Protein AF-A0A9X0BI18-F1 (afdb_monomer_lite)

Secondary structure (DSSP, 8-state):
----PPPP---S-SS-SSPPPPPPHHHHHHHHHHHHHHHHHHHHHHHHHHHHHHHHHHHHHHHHHHHHH--PPPHHHHHHHHHHHHHHHHHHHHHHHHHHHHHHHHHH-

Sequence (109 aa):
MRVRHPQPRLTKQEVFDNPIPVPDNEQFGLLSQLQERRELREHHRRAIIHEASLIICYVHMVIARYYCAHQAPSCYALLNIELRLAFLLYDMLNLSTDEAIDRGLEEEI

Foldseek 3Di:
DDDDDDDPDPDPPDDPPDDDDDDDPVRVVLVVVLVVLVVVLVVVVVVLVVVVVVLVVVVVVQVVCCVPVVDHDDPVVVVVSVVSVVVSVVSVVVSVVVVVVSVVVVVVD

Structure (mmCIF, N/CA/C/O backbone):
data_AF-A0A9X0BI18-F1
#
_entry.id   AF-A0A9X0BI18-F1
#
loop_
_atom_site.group_PDB
_atom_site.id
_atom_site.type_symbol
_atom_site.label_atom_id
_atom_site.label_alt_id
_atom_site.label_comp_id
_atom_site.label_asym_id
_atom_site.label_entity_id
_atom_site.label_seq_id
_atom_site.pdbx_PDB_ins_code
_atom_site.Cartn_x
_atom_site.Cartn_y
_atom_site.Cartn_z
_atom_site.occupancy
_atom_site.B_iso_or_equiv
_atom_site.auth_seq_id
_atom_site.auth_comp_id
_atom_site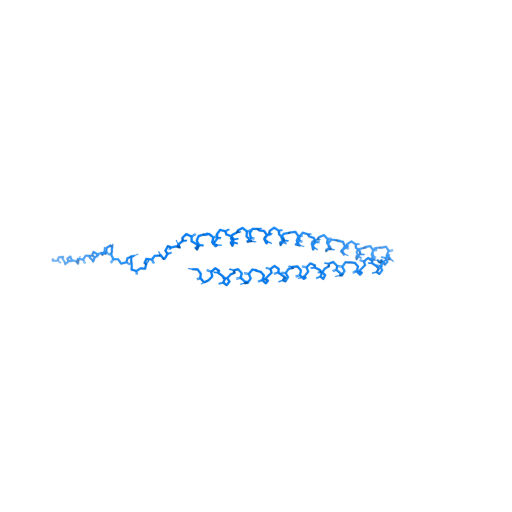.auth_asym_id
_atom_site.auth_atom_id
_atom_site.pdbx_PDB_model_num
ATOM 1 N N . MET A 1 1 ? -77.751 -11.788 -2.482 1.00 41.00 1 MET A N 1
ATOM 2 C CA . MET A 1 1 ? -76.983 -12.118 -1.261 1.00 41.00 1 MET A CA 1
ATOM 3 C C . MET A 1 1 ? -75.505 -11.838 -1.525 1.00 41.00 1 MET A C 1
ATOM 5 O O . MET A 1 1 ? -74.921 -12.518 -2.353 1.00 41.00 1 MET A O 1
ATOM 9 N N . ARG A 1 2 ? -74.925 -10.788 -0.922 1.00 41.00 2 ARG A N 1
ATOM 10 C CA . ARG A 1 2 ? -73.484 -10.465 -1.004 1.00 41.00 2 ARG A CA 1
ATOM 11 C C . ARG A 1 2 ? -72.832 -10.869 0.315 1.00 41.00 2 ARG A C 1
ATOM 13 O O . ARG A 1 2 ? -73.129 -10.264 1.340 1.00 41.00 2 ARG A O 1
ATOM 20 N N . VAL A 1 3 ? -71.962 -11.871 0.276 1.00 45.62 3 VAL A N 1
ATOM 21 C CA . VAL A 1 3 ? -71.128 -12.271 1.413 1.00 45.62 3 VAL A CA 1
ATOM 22 C C . VAL A 1 3 ? -69.981 -11.263 1.514 1.00 45.62 3 VAL A C 1
ATOM 24 O O . VAL A 1 3 ? -69.166 -11.159 0.601 1.00 45.62 3 VAL A O 1
ATOM 27 N N . ARG A 1 4 ? -69.951 -10.455 2.580 1.00 45.84 4 ARG A N 1
ATOM 28 C CA . ARG A 1 4 ? -68.790 -9.615 2.907 1.00 45.84 4 ARG A CA 1
ATOM 29 C C . ARG A 1 4 ? -67.792 -10.483 3.667 1.00 45.84 4 ARG A C 1
ATOM 31 O O . ARG A 1 4 ? -68.075 -10.881 4.792 1.00 45.84 4 ARG A O 1
ATOM 38 N N . HIS A 1 5 ? -66.640 -10.757 3.065 1.00 50.84 5 HIS A N 1
ATOM 39 C CA . HIS A 1 5 ? -65.495 -11.283 3.801 1.00 50.84 5 HIS A CA 1
ATOM 40 C C . HIS A 1 5 ? -64.929 -10.186 4.716 1.00 50.84 5 HIS A C 1
ATOM 42 O O . HIS A 1 5 ? -64.748 -9.055 4.254 1.00 50.84 5 HIS A O 1
ATOM 48 N N . PRO A 1 6 ? -64.651 -10.475 5.997 1.00 51.44 6 PRO A N 1
ATOM 49 C CA . PRO A 1 6 ? -63.914 -9.552 6.841 1.00 51.44 6 PRO A CA 1
ATOM 50 C C . PRO A 1 6 ? -62.442 -9.559 6.408 1.00 51.44 6 PRO A C 1
ATOM 52 O O . PRO A 1 6 ? -61.832 -10.618 6.273 1.00 51.44 6 PRO A O 1
ATOM 55 N N . GLN A 1 7 ? -61.871 -8.376 6.175 1.00 56.09 7 GLN A N 1
ATOM 56 C CA . GLN A 1 7 ? -60.422 -8.230 6.053 1.00 56.09 7 GLN A CA 1
ATOM 57 C C . GLN A 1 7 ? -59.769 -8.569 7.403 1.00 56.09 7 GLN A C 1
ATOM 59 O O . GLN A 1 7 ? -60.259 -8.096 8.436 1.00 56.09 7 GLN A O 1
ATOM 64 N N . PRO A 1 8 ? -58.666 -9.337 7.428 1.00 49.72 8 PRO A N 1
ATOM 65 C CA . PRO A 1 8 ? -57.884 -9.491 8.641 1.00 49.72 8 PRO A CA 1
ATOM 66 C C . PRO A 1 8 ? -57.266 -8.133 8.983 1.00 49.72 8 PRO A C 1
ATOM 68 O O . PRO A 1 8 ? -56.547 -7.530 8.185 1.00 49.72 8 PRO A O 1
ATOM 71 N N . ARG A 1 9 ? -57.585 -7.625 10.176 1.00 51.50 9 ARG A N 1
ATOM 72 C CA . ARG A 1 9 ? -56.863 -6.504 10.774 1.00 51.50 9 ARG A CA 1
ATOM 73 C C . ARG A 1 9 ? -55.430 -6.979 10.983 1.00 51.50 9 ARG A C 1
ATOM 75 O O . ARG A 1 9 ? -55.204 -7.824 11.840 1.00 51.50 9 ARG A O 1
ATOM 82 N N . LEU A 1 10 ? -54.492 -6.454 10.200 1.00 53.97 10 LEU A N 1
ATOM 83 C CA . LEU A 1 10 ? -53.067 -6.560 10.498 1.00 53.97 10 LEU A CA 1
ATOM 84 C C . LEU A 1 10 ? -52.842 -5.890 11.858 1.00 53.97 10 LEU A C 1
ATOM 86 O O . LEU A 1 10 ? -52.846 -4.663 11.980 1.00 53.97 10 LEU A O 1
ATOM 90 N N . THR A 1 11 ? -52.753 -6.713 12.899 1.00 46.16 11 THR A N 1
ATOM 91 C CA . THR A 1 11 ? -52.325 -6.319 14.234 1.00 46.16 11 THR A CA 1
ATOM 92 C C . THR A 1 11 ? -50.924 -5.746 14.117 1.00 46.16 11 THR A C 1
ATOM 94 O O . THR A 1 11 ? -49.999 -6.373 13.614 1.00 46.16 11 THR A O 1
ATOM 97 N N . LYS A 1 12 ? -50.799 -4.495 14.543 1.00 50.97 12 LYS A N 1
ATOM 98 C CA . LYS A 1 12 ? -49.619 -3.635 14.445 1.00 50.97 12 LYS A CA 1
ATOM 99 C C . LYS A 1 12 ? -48.543 -4.028 15.472 1.00 50.97 12 LYS A C 1
ATOM 101 O O . LYS A 1 12 ? -47.987 -3.162 16.139 1.00 50.97 12 LYS A O 1
ATOM 106 N N . GLN A 1 13 ? -48.351 -5.325 15.699 1.00 48.41 13 GLN A N 1
ATOM 107 C CA . GLN A 1 13 ? -47.836 -5.822 16.969 1.00 48.41 13 GLN A CA 1
ATOM 108 C C . GLN A 1 13 ? -47.048 -7.118 16.783 1.00 48.41 13 GLN A C 1
ATOM 110 O O . GLN A 1 13 ? -47.449 -8.157 17.276 1.00 48.41 13 GLN A O 1
ATOM 115 N N . GLU A 1 14 ? -45.958 -7.038 16.020 1.00 49.22 14 GLU A N 1
ATOM 116 C CA . GLU A 1 14 ? -44.962 -8.117 15.891 1.00 49.22 14 GLU A CA 1
ATOM 117 C C . GLU A 1 14 ? -43.619 -7.562 15.356 1.00 49.22 14 GLU A C 1
ATOM 119 O O . GLU A 1 14 ? -42.972 -8.144 14.496 1.00 49.22 14 GLU A O 1
ATOM 124 N N . VAL A 1 15 ? -43.210 -6.362 15.802 1.00 53.47 15 VAL A N 1
ATOM 125 C CA . VAL A 1 15 ? -41.955 -5.711 15.341 1.00 53.47 15 VAL A CA 1
ATOM 126 C C . VAL A 1 15 ? -40.982 -5.404 16.494 1.00 53.47 15 VAL A C 1
ATOM 128 O O . VAL A 1 15 ? -39.923 -4.839 16.264 1.00 53.47 15 VAL A O 1
ATOM 131 N N . PHE A 1 16 ? -41.287 -5.789 17.738 1.00 52.12 16 PHE A N 1
ATOM 132 C CA . PHE A 1 16 ? -40.494 -5.381 18.912 1.00 52.12 16 PHE A CA 1
ATOM 133 C C . PHE A 1 16 ? -39.902 -6.525 19.749 1.00 52.12 16 PHE A C 1
ATOM 135 O O . PHE A 1 16 ? -39.429 -6.266 20.849 1.00 52.12 16 PHE A O 1
ATOM 142 N N . ASP A 1 17 ? -39.862 -7.761 19.247 1.00 56.06 17 ASP A N 1
ATOM 1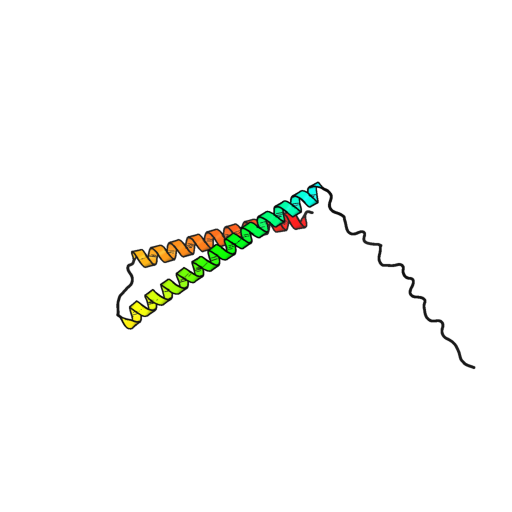43 C CA . ASP A 1 17 ? -39.351 -8.888 20.051 1.00 56.06 17 ASP A CA 1
ATOM 144 C C . ASP A 1 17 ? -37.826 -9.077 19.992 1.00 56.06 17 ASP A C 1
ATOM 146 O O . ASP A 1 17 ? -37.287 -9.897 20.728 1.00 56.06 17 ASP A O 1
ATOM 150 N N . ASN A 1 18 ? -37.110 -8.269 19.204 1.00 57.72 18 ASN A N 1
ATOM 151 C CA . ASN A 1 18 ? -35.649 -8.186 19.258 1.00 57.72 18 ASN A CA 1
ATOM 152 C C . ASN A 1 18 ? -35.235 -6.768 19.673 1.00 57.72 18 ASN A C 1
ATOM 154 O O . ASN A 1 18 ? -35.048 -5.914 18.799 1.00 57.72 18 ASN A O 1
ATOM 158 N N . PRO A 1 19 ? -35.111 -6.470 20.980 1.00 63.97 19 PRO A N 1
ATOM 159 C CA . PRO A 1 19 ? -34.463 -5.240 21.405 1.00 63.97 19 PRO A CA 1
ATOM 160 C C . PRO A 1 19 ? -33.043 -5.228 20.834 1.00 63.97 19 PRO A C 1
ATOM 162 O O . PRO A 1 19 ? -32.264 -6.149 21.071 1.00 63.97 19 PRO A O 1
ATOM 165 N N . ILE A 1 20 ? -32.729 -4.201 20.043 1.00 66.75 20 ILE A N 1
ATOM 166 C CA . ILE A 1 20 ? -31.368 -3.980 19.554 1.00 66.75 20 ILE A CA 1
ATOM 167 C C . ILE A 1 20 ? -30.503 -3.768 20.802 1.00 66.75 20 ILE A C 1
ATOM 169 O O . ILE A 1 20 ? -30.817 -2.855 21.575 1.00 66.75 20 ILE A O 1
ATOM 173 N N . PRO A 1 21 ? -29.475 -4.598 21.043 1.00 66.62 21 PRO A N 1
ATOM 174 C CA . PRO A 1 21 ? -28.576 -4.382 22.164 1.00 66.62 21 PRO A CA 1
ATOM 175 C C . PRO A 1 21 ? -27.954 -2.992 22.013 1.00 66.62 21 PRO A C 1
ATOM 177 O O . PRO A 1 21 ? -27.380 -2.659 20.977 1.00 66.62 21 PRO A O 1
ATOM 180 N N . VAL A 1 22 ? -28.168 -2.145 23.020 1.00 75.81 22 VAL A N 1
ATOM 181 C CA . VAL A 1 22 ? -27.574 -0.810 23.067 1.00 75.81 22 VAL A CA 1
ATOM 182 C C . VAL A 1 22 ? -26.196 -0.976 23.689 1.00 75.81 22 VAL A C 1
ATOM 184 O O . VAL A 1 22 ? -26.138 -1.487 24.811 1.00 75.81 22 VAL A O 1
ATOM 187 N N . PRO A 1 23 ? -25.121 -0.561 23.000 1.00 78.38 23 PRO A N 1
ATOM 188 C CA . PRO A 1 23 ? -23.789 -0.673 23.554 1.00 78.38 23 PRO A CA 1
ATOM 189 C C . PRO A 1 23 ? -23.679 0.105 24.864 1.00 78.38 23 PRO A C 1
ATOM 191 O O . PRO A 1 23 ? -24.270 1.182 25.004 1.00 78.38 23 PRO A O 1
ATOM 194 N N . ASP A 1 24 ? -22.933 -0.416 25.831 1.00 85.62 24 ASP A N 1
ATOM 195 C CA . ASP A 1 24 ? -22.609 0.364 27.021 1.00 85.62 24 ASP A CA 1
ATOM 196 C C . ASP A 1 24 ? -21.555 1.448 26.711 1.00 85.62 24 ASP A C 1
ATOM 198 O O . ASP A 1 24 ? -21.002 1.543 25.610 1.00 85.62 24 ASP A O 1
ATOM 202 N N . ASN A 1 25 ? -21.286 2.323 27.681 1.00 85.94 25 ASN A N 1
ATOM 203 C CA . ASN A 1 25 ? -20.337 3.422 27.490 1.00 85.94 25 ASN A CA 1
ATOM 204 C C . ASN A 1 25 ? -18.902 2.938 27.197 1.00 85.94 25 ASN A C 1
ATOM 206 O O . ASN A 1 25 ? -18.147 3.663 26.547 1.00 85.94 25 ASN A O 1
ATOM 210 N N . GLU A 1 26 ? -18.517 1.747 27.662 1.00 86.12 26 GLU A N 1
ATOM 211 C CA . GLU A 1 26 ? -17.199 1.162 27.398 1.00 86.12 26 GLU A CA 1
ATOM 212 C C . GLU A 1 26 ? -17.129 0.636 25.961 1.00 86.12 26 GLU A C 1
ATOM 214 O O . GLU A 1 26 ? -16.179 0.945 25.238 1.00 86.12 26 GLU A O 1
ATOM 219 N N . GLN A 1 27 ? -18.180 -0.049 25.505 1.00 88.06 27 GLN A N 1
ATOM 220 C CA . GLN A 1 27 ? -18.335 -0.514 24.128 1.00 88.06 27 GLN A CA 1
ATOM 221 C C . GLN A 1 27 ? -18.358 0.653 23.130 1.00 88.06 27 GLN A C 1
ATOM 223 O O . GLN A 1 27 ? -17.694 0.595 22.094 1.00 88.06 27 GLN A O 1
ATOM 228 N N . PHE A 1 28 ? -19.036 1.760 23.454 1.00 88.81 28 PHE A N 1
ATOM 229 C CA . PHE A 1 28 ? -18.971 2.987 22.648 1.00 88.81 28 PHE A CA 1
ATOM 230 C C . PHE A 1 28 ? -17.556 3.570 22.582 1.00 88.81 28 PHE A C 1
ATOM 232 O O . PHE A 1 28 ? -17.114 4.004 21.514 1.00 88.81 28 PHE A O 1
ATOM 239 N N . GLY A 1 29 ? -16.832 3.569 23.705 1.00 89.62 29 GLY A N 1
ATOM 240 C CA . GLY A 1 29 ? -15.433 3.986 23.748 1.00 89.62 29 GLY A CA 1
ATOM 241 C C . GLY A 1 29 ? -14.548 3.127 22.843 1.00 89.62 29 GLY A C 1
ATOM 242 O O . GLY A 1 29 ? -13.750 3.668 22.074 1.00 89.62 29 GLY A O 1
ATOM 243 N N . LEU A 1 30 ? -14.733 1.804 22.878 1.00 91.12 30 LEU A N 1
ATOM 244 C CA . LEU A 1 30 ? -13.989 0.861 22.043 1.00 91.12 30 LEU A CA 1
ATOM 245 C C . LEU A 1 30 ? -14.296 1.062 20.552 1.00 91.12 30 LEU A C 1
ATOM 247 O O . LEU A 1 30 ? -13.372 1.179 19.750 1.00 91.12 30 LEU A O 1
ATOM 251 N N . LEU A 1 31 ? -15.574 1.194 20.181 1.00 90.62 31 LEU A N 1
ATOM 252 C CA . LEU A 1 31 ? -15.990 1.456 18.798 1.00 90.62 31 LEU A CA 1
ATOM 253 C C . LEU A 1 31 ? -15.401 2.765 18.255 1.00 90.62 31 LEU A C 1
ATOM 255 O O . LEU A 1 31 ? -14.948 2.807 17.110 1.00 90.62 31 LEU A O 1
ATOM 259 N N . SER A 1 32 ? -15.339 3.818 19.076 1.00 92.19 32 SER A N 1
ATOM 260 C CA . SER A 1 32 ? -14.705 5.082 18.683 1.00 92.19 32 SER A CA 1
ATOM 261 C C . SER A 1 32 ? -13.210 4.910 18.396 1.00 92.19 32 SER A C 1
ATOM 263 O O . SER A 1 32 ? -12.707 5.465 17.420 1.00 92.19 32 SER A O 1
ATOM 265 N N . GLN A 1 33 ? -12.495 4.135 19.217 1.00 93.69 33 GLN A N 1
ATOM 266 C CA . GLN A 1 33 ? -11.072 3.850 18.998 1.00 93.69 33 GLN A CA 1
ATOM 267 C C . GLN A 1 33 ? -10.852 2.991 17.748 1.00 93.69 33 GLN A C 1
ATOM 269 O O . GLN A 1 33 ? -9.928 3.242 16.973 1.00 93.69 33 GLN A O 1
ATOM 274 N N . LEU A 1 34 ? -11.705 1.989 17.522 1.00 93.44 34 LEU A N 1
ATOM 275 C CA . LEU A 1 34 ? -11.655 1.140 16.330 1.00 93.44 34 LEU A CA 1
ATOM 276 C C . LEU A 1 34 ? -11.902 1.958 15.057 1.00 93.44 34 LEU A C 1
ATOM 278 O O . LEU A 1 34 ? -11.203 1.767 14.057 1.00 93.44 34 LEU A O 1
ATOM 282 N N . GLN A 1 35 ? -12.820 2.926 15.107 1.00 94.19 35 GLN A N 1
ATOM 283 C CA . GLN A 1 35 ? -13.044 3.857 14.006 1.00 94.19 35 GLN A CA 1
ATOM 284 C C . GLN A 1 35 ? -11.806 4.720 13.721 1.00 94.19 35 GLN A C 1
ATOM 286 O O . GLN A 1 35 ? -11.372 4.789 12.571 1.00 94.19 35 GLN A O 1
ATOM 291 N N . GLU A 1 36 ? -11.197 5.329 14.740 1.00 95.56 36 GLU A N 1
ATOM 292 C CA . GLU A 1 36 ? -9.980 6.136 14.569 1.00 95.56 36 GLU A CA 1
ATOM 293 C C . GLU A 1 36 ? -8.840 5.305 13.951 1.00 95.56 36 GLU A C 1
ATOM 295 O O . GLU A 1 36 ? -8.193 5.712 12.980 1.00 95.56 36 GLU A O 1
ATOM 300 N N . ARG A 1 37 ? -8.640 4.079 14.450 1.00 94.62 37 ARG A N 1
ATOM 301 C CA . ARG A 1 37 ? -7.637 3.150 13.912 1.00 94.62 37 ARG A CA 1
ATOM 302 C C . ARG A 1 37 ? -7.936 2.758 12.464 1.00 94.62 37 ARG A C 1
ATOM 304 O O . ARG A 1 37 ? -7.007 2.665 11.657 1.00 94.62 37 ARG A O 1
ATOM 311 N N . ARG A 1 38 ? -9.209 2.573 12.101 1.00 94.62 38 ARG A N 1
ATOM 312 C CA . ARG A 1 38 ? -9.638 2.307 10.719 1.00 94.62 38 ARG A CA 1
ATOM 313 C C . ARG A 1 38 ? -9.300 3.473 9.791 1.00 94.62 38 ARG A C 1
ATOM 315 O O . ARG A 1 38 ? -8.775 3.243 8.701 1.00 94.62 38 ARG A O 1
ATOM 322 N N . GLU A 1 39 ? -9.556 4.708 10.213 1.00 96.19 39 GLU A N 1
ATOM 323 C CA . GLU A 1 39 ? -9.237 5.907 9.430 1.00 96.19 39 GLU A CA 1
ATOM 324 C C . GLU A 1 39 ? -7.726 6.047 9.193 1.00 96.19 39 GLU A C 1
ATOM 326 O O . GLU A 1 39 ? -7.293 6.299 8.061 1.00 96.19 39 GLU A O 1
ATOM 331 N N . LEU A 1 40 ? -6.917 5.797 10.227 1.00 95.62 40 LEU A N 1
ATOM 332 C CA . LEU A 1 40 ? -5.459 5.795 10.121 1.00 95.62 40 LEU A CA 1
ATOM 333 C C . LEU A 1 40 ? -4.956 4.715 9.150 1.00 95.62 40 LEU A C 1
ATOM 335 O O . LEU A 1 40 ? -4.134 5.003 8.274 1.00 95.62 40 LEU A O 1
ATOM 339 N N . ARG A 1 41 ? -5.476 3.484 9.252 1.00 95.31 41 ARG A N 1
ATOM 340 C CA . ARG A 1 41 ? -5.126 2.397 8.321 1.00 95.31 41 ARG A CA 1
ATOM 341 C C . ARG A 1 41 ? -5.471 2.745 6.884 1.00 95.31 41 ARG A C 1
ATOM 343 O O . ARG A 1 41 ? -4.676 2.476 5.988 1.00 95.31 41 ARG A O 1
ATOM 350 N N . GLU A 1 42 ? -6.627 3.354 6.651 1.00 96.19 42 GLU A N 1
ATOM 351 C CA . GLU A 1 42 ? -7.038 3.737 5.304 1.00 96.19 42 GLU A CA 1
ATOM 352 C C . GLU A 1 42 ? -6.139 4.840 4.727 1.00 96.19 42 GLU A C 1
ATOM 354 O O . GLU A 1 42 ? -5.796 4.824 3.543 1.00 96.19 42 GLU A O 1
ATOM 359 N N . HIS A 1 43 ? -5.676 5.772 5.563 1.00 97.00 43 HIS A N 1
ATOM 360 C CA . HIS A 1 43 ? -4.652 6.730 5.159 1.00 97.00 43 HIS A CA 1
ATOM 361 C C . HIS A 1 43 ? -3.337 6.037 4.762 1.00 97.00 43 HIS A C 1
ATOM 363 O O . HIS A 1 43 ? -2.820 6.301 3.674 1.00 97.00 43 HIS A O 1
ATOM 369 N N . HIS A 1 44 ? -2.836 5.108 5.581 1.00 96.19 44 HIS A N 1
ATOM 370 C CA . HIS A 1 44 ? -1.639 4.324 5.256 1.00 96.19 44 HIS A CA 1
ATOM 371 C C . HIS A 1 44 ? -1.801 3.489 3.983 1.00 96.19 44 HIS A C 1
ATOM 373 O O . HIS A 1 44 ? -0.923 3.503 3.122 1.00 96.19 44 HIS A O 1
ATOM 379 N N . ARG A 1 45 ? -2.943 2.820 3.805 1.00 96.75 45 ARG A N 1
ATOM 380 C CA . ARG A 1 45 ? -3.246 2.047 2.597 1.00 96.75 45 ARG A CA 1
ATOM 381 C C . ARG A 1 45 ? -3.159 2.917 1.345 1.00 96.75 45 ARG A C 1
ATOM 383 O O . ARG A 1 45 ? -2.533 2.521 0.363 1.00 96.75 45 ARG A O 1
ATOM 390 N N . ARG A 1 46 ? -3.735 4.123 1.380 1.00 97.56 46 ARG A N 1
ATOM 391 C CA . ARG A 1 46 ? -3.640 5.078 0.265 1.00 97.56 46 ARG A CA 1
ATOM 392 C C . ARG A 1 46 ? -2.201 5.496 -0.019 1.00 97.56 46 ARG A C 1
ATOM 394 O O . ARG A 1 46 ? -1.831 5.574 -1.188 1.00 97.56 46 ARG A O 1
ATOM 401 N N . ALA A 1 47 ? -1.395 5.734 1.015 1.00 96.69 47 ALA A N 1
ATOM 402 C CA . ALA A 1 47 ? 0.017 6.071 0.849 1.00 96.69 47 ALA A CA 1
ATOM 403 C C . ALA A 1 47 ? 0.796 4.931 0.168 1.00 96.69 47 ALA A C 1
ATOM 405 O O . ALA A 1 47 ? 1.508 5.179 -0.805 1.00 96.69 47 ALA A O 1
ATOM 406 N N . ILE A 1 48 ? 0.584 3.681 0.596 1.00 96.69 48 ILE A N 1
ATOM 407 C CA . ILE A 1 48 ? 1.225 2.505 -0.010 1.00 96.69 48 ILE A CA 1
ATOM 408 C C . ILE A 1 48 ? 0.809 2.342 -1.477 1.00 96.69 48 ILE A C 1
ATOM 410 O O . ILE A 1 48 ? 1.664 2.165 -2.344 1.00 96.69 48 ILE A O 1
ATOM 414 N N . ILE A 1 49 ? -0.489 2.442 -1.784 1.00 96.50 49 ILE A N 1
ATOM 415 C CA . ILE A 1 49 ? -0.991 2.333 -3.164 1.00 96.50 49 ILE A CA 1
ATOM 416 C C . ILE A 1 49 ? -0.407 3.440 -4.047 1.00 96.50 49 ILE A C 1
ATOM 418 O O . ILE A 1 49 ? -0.012 3.186 -5.190 1.00 96.50 49 ILE A O 1
ATOM 422 N N . HIS A 1 50 ? -0.346 4.668 -3.530 1.00 97.12 50 HIS A N 1
ATOM 423 C CA . HIS A 1 50 ? 0.245 5.789 -4.247 1.00 97.12 50 HIS A CA 1
ATOM 424 C C . HIS A 1 50 ? 1.713 5.513 -4.580 1.00 97.12 50 HIS A C 1
ATOM 426 O O . HIS A 1 50 ? 2.125 5.650 -5.732 1.00 97.12 50 HIS A O 1
ATOM 432 N N . GLU A 1 51 ? 2.486 5.050 -3.604 1.00 96.31 51 GLU A N 1
ATOM 433 C CA . GLU A 1 51 ? 3.894 4.750 -3.812 1.00 96.31 51 GLU A CA 1
ATOM 434 C C . GLU A 1 51 ? 4.121 3.568 -4.764 1.00 96.31 51 GLU A C 1
ATOM 436 O O . GLU A 1 51 ? 4.945 3.659 -5.676 1.00 96.31 51 GLU A O 1
ATOM 441 N N . ALA A 1 52 ? 3.338 2.495 -4.637 1.00 95.25 52 ALA A N 1
ATOM 442 C CA . ALA A 1 52 ? 3.370 1.374 -5.573 1.00 95.25 52 ALA A CA 1
ATOM 443 C C . ALA A 1 52 ? 3.085 1.837 -7.013 1.00 95.25 52 ALA A C 1
ATOM 445 O O . ALA A 1 52 ? 3.747 1.400 -7.956 1.00 95.25 52 ALA A O 1
ATOM 446 N N . SER A 1 53 ? 2.155 2.780 -7.187 1.00 96.50 53 SER A N 1
ATOM 447 C CA . SER A 1 53 ? 1.845 3.369 -8.495 1.00 96.50 53 SER A CA 1
ATOM 448 C C . SER A 1 53 ? 3.036 4.141 -9.072 1.00 96.50 53 SER A C 1
ATOM 450 O O . SER A 1 53 ? 3.342 4.008 -10.258 1.00 96.50 53 SER A O 1
ATOM 452 N N . LEU A 1 54 ? 3.755 4.906 -8.243 1.00 95.69 54 LEU A N 1
ATOM 453 C CA . LEU A 1 54 ? 4.974 5.605 -8.663 1.00 95.69 54 LEU A CA 1
ATOM 454 C C . LEU A 1 54 ? 6.073 4.626 -9.092 1.00 95.69 54 LEU A C 1
ATOM 456 O O . LEU A 1 54 ? 6.730 4.850 -10.111 1.00 95.69 54 LEU A O 1
ATOM 460 N N . ILE A 1 55 ? 6.238 3.521 -8.362 1.00 95.31 55 ILE A N 1
ATOM 461 C CA . ILE A 1 55 ? 7.189 2.465 -8.723 1.00 95.31 55 ILE A CA 1
ATOM 462 C C . ILE A 1 55 ? 6.830 1.854 -10.078 1.00 95.31 55 ILE A C 1
ATOM 464 O O . ILE A 1 55 ? 7.699 1.731 -10.941 1.00 95.31 55 ILE A O 1
ATOM 468 N N . ILE A 1 56 ? 5.557 1.527 -10.306 1.00 94.62 56 ILE A N 1
ATOM 469 C CA . ILE A 1 56 ? 5.084 0.991 -11.588 1.00 94.62 56 ILE A CA 1
ATOM 470 C C . ILE A 1 56 ? 5.402 1.965 -12.731 1.00 94.62 56 ILE A C 1
ATOM 472 O O . ILE A 1 56 ? 5.927 1.555 -13.768 1.00 94.62 56 ILE A O 1
ATOM 476 N N . CY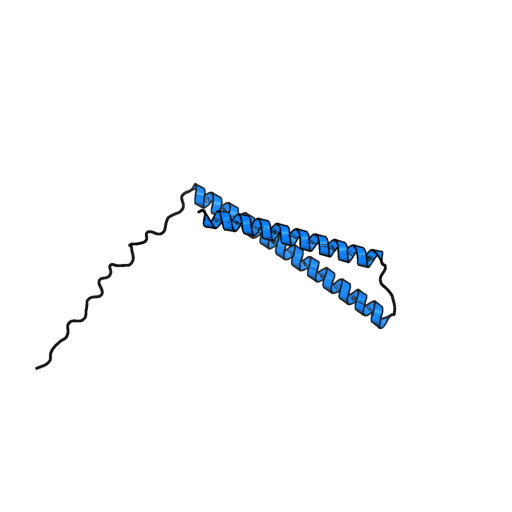S A 1 57 ? 5.145 3.263 -12.552 1.00 95.00 57 CYS A N 1
ATOM 477 C CA . CYS A 1 57 ? 5.509 4.287 -13.536 1.00 95.00 57 CYS A CA 1
ATOM 478 C C . CYS A 1 57 ? 7.019 4.312 -13.817 1.00 95.00 57 CYS A C 1
ATOM 480 O O . CYS A 1 57 ? 7.437 4.388 -14.976 1.00 95.00 57 CYS A O 1
ATOM 482 N N . TYR A 1 58 ? 7.847 4.210 -12.776 1.00 92.31 58 TYR A N 1
ATOM 483 C CA . TYR A 1 58 ? 9.299 4.176 -12.925 1.00 92.31 58 TYR A CA 1
ATOM 484 C C . TYR A 1 58 ? 9.773 2.934 -13.690 1.00 92.31 58 TYR A C 1
ATOM 486 O O . TYR A 1 58 ? 10.577 3.050 -14.616 1.00 92.31 58 TYR A O 1
ATOM 494 N N . VAL A 1 59 ? 9.242 1.755 -13.359 1.00 91.50 59 VAL A N 1
ATOM 495 C CA . VAL A 1 59 ? 9.557 0.496 -14.050 1.00 91.50 59 VAL A CA 1
ATOM 496 C C . VAL A 1 59 ? 9.201 0.588 -15.533 1.00 91.50 59 VAL A C 1
ATOM 498 O O . VAL A 1 59 ? 10.026 0.247 -16.380 1.00 91.50 59 VAL A O 1
ATOM 501 N N . HIS A 1 60 ? 8.027 1.127 -15.875 1.00 93.31 60 HIS A N 1
ATOM 502 C CA . HIS A 1 60 ? 7.651 1.344 -17.275 1.00 93.31 60 HIS A CA 1
ATOM 503 C C . HIS A 1 60 ? 8.636 2.259 -18.011 1.00 93.31 60 HIS A C 1
ATOM 505 O O . HIS A 1 60 ? 9.035 1.958 -19.136 1.00 93.31 60 HIS A O 1
ATOM 511 N N . MET A 1 61 ? 9.072 3.349 -17.378 1.00 91.25 61 MET A N 1
ATOM 512 C CA . MET A 1 61 ? 10.067 4.253 -17.958 1.00 91.25 61 MET A CA 1
ATOM 513 C C . MET A 1 61 ? 11.419 3.557 -18.178 1.00 91.25 61 MET A C 1
ATOM 515 O O . MET A 1 61 ? 12.065 3.779 -19.204 1.00 91.25 61 MET A O 1
ATOM 519 N N . VAL A 1 62 ? 11.845 2.703 -17.244 1.00 90.25 62 VAL A N 1
ATOM 520 C CA . VAL A 1 62 ? 13.064 1.893 -17.381 1.00 90.25 62 VAL A CA 1
ATOM 521 C C . VAL A 1 62 ? 12.956 0.930 -18.563 1.00 90.25 62 VAL A C 1
ATOM 523 O O . VAL A 1 62 ? 13.856 0.901 -19.402 1.00 90.25 62 VAL A O 1
ATOM 526 N N . ILE A 1 63 ? 11.846 0.197 -18.674 1.00 90.75 63 ILE A N 1
ATOM 527 C CA . ILE A 1 63 ? 11.595 -0.734 -19.785 1.00 90.75 63 ILE A CA 1
ATOM 528 C C . ILE A 1 63 ? 11.594 0.015 -21.124 1.00 90.75 63 ILE A C 1
ATOM 530 O O . ILE A 1 63 ? 12.250 -0.413 -22.073 1.00 90.75 63 ILE A O 1
ATOM 534 N N . ALA A 1 64 ? 10.916 1.164 -21.195 1.00 91.75 64 ALA A N 1
ATOM 535 C CA . ALA A 1 64 ? 10.867 1.983 -22.402 1.00 91.75 64 ALA A CA 1
ATOM 536 C C . ALA A 1 64 ? 12.260 2.482 -22.818 1.00 91.75 64 ALA A C 1
ATOM 538 O O . ALA A 1 64 ? 12.611 2.426 -23.995 1.00 91.75 64 ALA A O 1
ATOM 539 N N . ARG A 1 65 ? 13.089 2.929 -21.865 1.00 90.50 65 ARG A N 1
ATOM 540 C CA . ARG A 1 65 ? 14.475 3.344 -22.141 1.00 90.50 65 ARG A CA 1
ATOM 541 C C . ARG A 1 65 ? 15.341 2.194 -22.630 1.00 90.50 65 ARG A C 1
ATOM 543 O O . ARG A 1 65 ? 16.113 2.383 -23.569 1.00 90.50 65 ARG A O 1
ATOM 550 N N . TYR A 1 66 ? 15.195 1.020 -22.026 1.00 91.44 66 TYR A N 1
ATOM 551 C CA . TYR A 1 66 ? 15.902 -0.170 -22.473 1.00 91.44 66 TYR A CA 1
ATOM 552 C C . TYR A 1 66 ? 15.536 -0.517 -23.920 1.00 91.44 66 TYR A C 1
ATOM 554 O O . TYR A 1 66 ? 16.427 -0.690 -24.744 1.00 91.44 66 TYR A O 1
ATOM 562 N N . TYR A 1 67 ? 14.246 -0.521 -24.259 1.00 91.62 67 TYR A N 1
ATOM 563 C CA . TYR A 1 67 ? 13.785 -0.843 -25.609 1.00 91.62 67 TYR A CA 1
ATOM 564 C C . TYR A 1 67 ? 14.186 0.216 -26.652 1.00 91.62 67 TYR A C 1
ATOM 566 O O . TYR A 1 67 ? 14.693 -0.119 -27.719 1.00 91.62 67 TYR A O 1
ATOM 574 N N . CYS A 1 68 ? 13.992 1.503 -26.349 1.00 93.38 68 CYS A N 1
ATOM 575 C CA . CYS A 1 68 ? 14.213 2.579 -27.318 1.00 93.38 68 CYS A CA 1
ATOM 576 C C . CYS A 1 68 ? 15.691 2.952 -27.482 1.00 93.38 68 CYS A C 1
ATOM 578 O O . CYS A 1 68 ? 16.135 3.243 -28.589 1.00 93.38 68 CYS A O 1
ATOM 580 N N . ALA A 1 69 ? 16.454 2.981 -26.387 1.00 93.25 69 ALA A N 1
ATOM 581 C CA . ALA A 1 69 ? 17.825 3.491 -26.373 1.00 93.25 69 ALA A CA 1
ATOM 582 C C . ALA A 1 69 ? 18.879 2.404 -26.113 1.00 93.25 69 ALA A C 1
ATOM 584 O O . ALA A 1 69 ? 20.065 2.724 -26.082 1.00 93.25 69 ALA A O 1
ATOM 585 N N . HIS A 1 70 ? 18.471 1.142 -25.916 1.00 90.62 70 HIS A N 1
ATOM 586 C CA . HIS A 1 70 ? 19.363 0.025 -25.568 1.00 90.62 70 HIS A CA 1
ATOM 587 C C . HIS A 1 70 ? 20.189 0.299 -24.299 1.00 90.62 70 HIS A C 1
ATOM 589 O O . HIS A 1 70 ? 21.266 -0.259 -24.092 1.00 90.62 70 HIS A O 1
ATOM 595 N N . GLN A 1 71 ? 19.676 1.174 -23.429 1.00 89.56 71 GLN A N 1
ATOM 596 C CA . GLN A 1 71 ? 20.306 1.528 -22.166 1.00 89.56 71 GLN A CA 1
ATOM 597 C C . GLN A 1 71 ? 19.764 0.618 -21.072 1.00 89.56 71 GLN A C 1
ATOM 599 O O . GLN A 1 71 ? 18.624 0.766 -20.631 1.00 89.56 71 GLN A O 1
ATOM 604 N N . ALA A 1 72 ? 20.588 -0.334 -20.640 1.00 87.50 72 ALA A N 1
ATOM 605 C CA . AL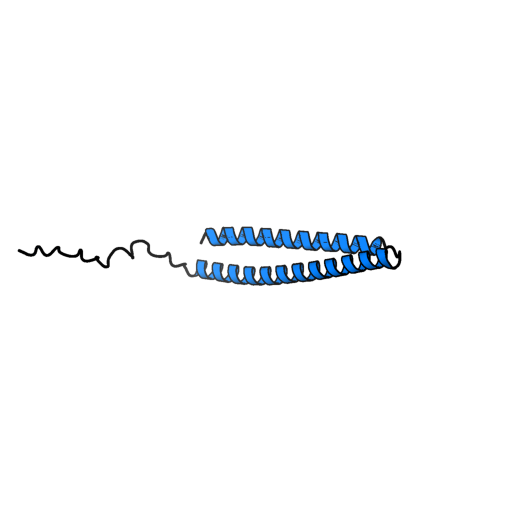A A 1 72 ? 20.262 -1.169 -19.494 1.00 87.50 72 ALA A CA 1
ATOM 606 C C . ALA A 1 72 ? 20.189 -0.315 -18.213 1.00 87.50 72 ALA A C 1
ATOM 608 O O . ALA A 1 72 ? 21.052 0.544 -17.999 1.00 87.50 72 ALA A O 1
ATOM 609 N N . PRO A 1 73 ? 19.184 -0.534 -17.346 1.00 88.56 73 PRO A N 1
ATOM 610 C CA . PRO A 1 73 ? 19.172 0.075 -16.023 1.00 88.56 73 PRO A CA 1
ATOM 611 C C . PRO A 1 73 ? 20.353 -0.424 -15.190 1.00 88.56 73 PRO A C 1
ATOM 613 O O . PRO A 1 73 ? 20.848 -1.537 -15.377 1.00 88.56 73 PRO A O 1
ATOM 616 N N . SER A 1 74 ? 20.789 0.387 -14.226 1.00 90.94 74 SER A N 1
ATOM 617 C CA . SER A 1 74 ? 21.795 -0.080 -13.279 1.00 90.94 74 SER A CA 1
ATOM 618 C C . SER A 1 74 ? 21.205 -1.183 -12.394 1.00 90.94 74 SER A C 1
ATOM 620 O O . SER A 1 74 ? 20.060 -1.095 -11.946 1.00 90.94 74 SER A O 1
ATOM 622 N N . CYS A 1 75 ? 22.007 -2.210 -12.105 1.00 90.94 75 CYS A N 1
ATOM 623 C CA . CYS A 1 75 ? 21.623 -3.286 -11.185 1.00 90.94 75 CYS A CA 1
ATOM 624 C C . CYS A 1 75 ? 21.195 -2.728 -9.815 1.00 90.94 75 CYS A C 1
ATOM 626 O O . CYS A 1 75 ? 20.193 -3.149 -9.247 1.00 90.94 75 CYS A O 1
ATOM 628 N N . TYR A 1 76 ? 21.890 -1.692 -9.333 1.00 91.44 76 TYR A N 1
ATOM 629 C CA . TYR A 1 76 ? 21.544 -1.002 -8.091 1.00 91.44 76 TYR A CA 1
ATOM 630 C C . TYR A 1 76 ? 20.156 -0.342 -8.136 1.00 91.44 76 TYR A C 1
ATOM 632 O O . TYR A 1 76 ? 19.427 -0.381 -7.148 1.00 91.44 76 TYR A O 1
ATOM 640 N N . ALA A 1 77 ? 19.760 0.255 -9.265 1.00 88.50 77 ALA A N 1
ATOM 641 C CA . ALA A 1 77 ? 18.429 0.845 -9.402 1.00 88.50 77 ALA A CA 1
ATOM 642 C C . ALA A 1 77 ? 17.332 -0.229 -9.375 1.00 88.50 77 ALA A C 1
ATOM 644 O O . ALA A 1 77 ? 16.337 -0.053 -8.678 1.00 88.50 77 ALA A O 1
ATOM 645 N N . LEU A 1 78 ? 17.537 -1.350 -10.077 1.00 90.88 78 LEU A N 1
ATOM 646 C CA . LEU A 1 78 ? 16.600 -2.479 -10.056 1.00 90.88 78 LEU A CA 1
ATOM 647 C C . LEU A 1 78 ? 16.450 -3.066 -8.647 1.00 90.88 78 LEU A C 1
ATOM 649 O O . LEU A 1 78 ? 15.330 -3.206 -8.167 1.00 90.88 78 LEU A O 1
ATOM 653 N N . LEU A 1 79 ? 17.564 -3.306 -7.951 1.00 94.06 79 LEU A N 1
ATOM 654 C CA . LEU A 1 79 ? 17.548 -3.839 -6.587 1.00 94.06 79 LEU A CA 1
ATOM 655 C C . LEU A 1 79 ? 16.807 -2.914 -5.610 1.00 94.06 79 LEU A C 1
ATOM 657 O O . LEU A 1 79 ? 16.054 -3.385 -4.763 1.00 94.06 79 LEU A O 1
ATOM 661 N N . ASN A 1 80 ? 16.984 -1.593 -5.726 1.00 93.62 80 ASN A N 1
ATOM 662 C CA . ASN A 1 80 ? 16.252 -0.642 -4.884 1.00 93.62 80 ASN A CA 1
ATOM 663 C C . ASN A 1 80 ? 14.740 -0.696 -5.120 1.00 93.62 80 ASN A C 1
ATOM 665 O O . ASN A 1 80 ? 13.974 -0.606 -4.164 1.00 93.62 80 ASN A O 1
ATOM 669 N N . ILE A 1 81 ? 14.306 -0.845 -6.374 1.00 93.25 81 ILE A N 1
ATOM 670 C CA . ILE A 1 81 ? 12.883 -0.984 -6.706 1.00 93.25 81 ILE A CA 1
ATOM 671 C C . ILE A 1 81 ? 12.317 -2.265 -6.100 1.00 93.25 81 ILE A C 1
ATOM 673 O O . ILE A 1 81 ? 11.258 -2.225 -5.477 1.00 93.25 81 ILE A O 1
ATOM 677 N N . GLU A 1 82 ? 13.024 -3.383 -6.261 1.00 93.88 82 GLU A N 1
ATOM 678 C CA . GLU A 1 82 ? 12.615 -4.676 -5.709 1.00 93.88 82 GLU A CA 1
ATOM 679 C C . GLU A 1 82 ? 12.506 -4.624 -4.185 1.00 93.88 82 GLU A C 1
ATOM 681 O O . GLU A 1 82 ? 11.478 -5.008 -3.627 1.00 93.88 82 GLU A O 1
ATOM 686 N N . LEU A 1 83 ? 13.521 -4.074 -3.511 1.00 95.81 83 LEU A N 1
ATOM 687 C CA . LEU A 1 83 ? 13.494 -3.877 -2.063 1.00 95.81 83 LEU A CA 1
ATOM 688 C C . LEU A 1 83 ? 12.322 -2.990 -1.646 1.00 95.81 83 LEU A C 1
ATOM 690 O O . LEU A 1 83 ? 11.616 -3.317 -0.694 1.00 95.81 83 LEU A O 1
ATOM 694 N N . ARG A 1 84 ? 12.077 -1.886 -2.361 1.00 95.44 84 ARG A N 1
ATOM 695 C CA . ARG A 1 84 ? 10.978 -0.984 -2.014 1.00 95.44 84 ARG A CA 1
ATOM 696 C C . ARG A 1 84 ? 9.618 -1.653 -2.181 1.00 95.44 84 ARG A C 1
ATOM 698 O O . ARG A 1 84 ? 8.781 -1.515 -1.295 1.00 95.44 84 ARG A O 1
ATOM 705 N N . LEU A 1 85 ? 9.415 -2.424 -3.250 1.00 94.00 85 LEU A N 1
ATOM 706 C CA . LEU A 1 85 ? 8.205 -3.230 -3.435 1.00 94.00 85 LEU A CA 1
ATOM 707 C C . LEU A 1 85 ? 8.027 -4.258 -2.315 1.00 94.00 85 LEU A C 1
ATOM 709 O O . LEU A 1 85 ? 6.918 -4.410 -1.808 1.00 94.00 85 LEU A O 1
ATOM 713 N N . ALA A 1 86 ? 9.103 -4.928 -1.896 1.00 95.38 86 ALA A N 1
ATOM 714 C CA . ALA A 1 86 ? 9.054 -5.888 -0.797 1.00 95.38 86 ALA A CA 1
ATOM 715 C C . ALA A 1 86 ? 8.620 -5.231 0.526 1.00 95.38 86 ALA A C 1
ATOM 717 O O . ALA A 1 86 ? 7.773 -5.781 1.227 1.00 95.38 86 ALA A O 1
ATOM 718 N N . PHE A 1 87 ? 9.133 -4.034 0.837 1.00 96.75 87 PHE A N 1
ATOM 719 C CA . PHE A 1 87 ? 8.695 -3.274 2.013 1.00 96.75 87 PHE A CA 1
ATOM 720 C C . PHE A 1 87 ? 7.218 -2.877 1.934 1.00 96.75 87 PHE A C 1
ATOM 722 O O . PHE A 1 87 ? 6.486 -3.094 2.892 1.00 96.75 87 PHE A O 1
ATOM 729 N N . LEU A 1 88 ? 6.750 -2.377 0.787 1.00 96.19 88 LEU A N 1
ATOM 730 C CA . LEU A 1 88 ? 5.336 -2.017 0.624 1.00 96.19 88 LEU A CA 1
ATOM 731 C C . LEU A 1 88 ? 4.402 -3.225 0.779 1.00 96.19 88 LEU A C 1
ATOM 733 O O . LEU A 1 88 ? 3.322 -3.105 1.355 1.00 96.19 88 LEU A O 1
ATOM 737 N N . LEU A 1 89 ? 4.812 -4.398 0.288 1.00 96.00 89 LEU A N 1
ATOM 738 C CA . LEU A 1 89 ? 4.067 -5.643 0.484 1.00 96.00 89 LEU A CA 1
ATOM 739 C C . LEU A 1 89 ? 4.013 -6.034 1.962 1.00 96.00 89 LEU A C 1
ATOM 741 O O . LEU A 1 89 ? 2.948 -6.402 2.454 1.00 96.00 89 LEU A O 1
ATOM 745 N N . TYR A 1 90 ? 5.137 -5.929 2.668 1.00 97.12 90 TYR A N 1
ATOM 746 C CA . TYR A 1 90 ? 5.194 -6.178 4.104 1.00 97.12 90 TYR A CA 1
ATOM 747 C C . TYR A 1 90 ? 4.266 -5.231 4.883 1.00 97.12 90 TYR A C 1
ATOM 749 O O . TYR A 1 90 ? 3.467 -5.690 5.698 1.00 97.12 90 TYR A O 1
ATOM 757 N N . ASP A 1 91 ? 4.285 -3.935 4.568 1.00 96.50 91 ASP A N 1
ATOM 758 C CA . ASP A 1 91 ? 3.413 -2.945 5.207 1.00 96.50 91 ASP A CA 1
ATOM 759 C C . ASP A 1 91 ? 1.926 -3.232 4.940 1.00 96.50 91 ASP A C 1
ATOM 761 O O . ASP A 1 91 ? 1.099 -3.154 5.850 1.00 96.50 91 ASP A O 1
ATOM 765 N N . MET A 1 92 ? 1.573 -3.646 3.718 1.00 96.00 92 MET A N 1
ATOM 766 C CA . MET A 1 92 ? 0.204 -4.063 3.391 1.00 96.00 92 MET A CA 1
ATOM 767 C C . MET A 1 92 ? -0.245 -5.298 4.176 1.00 96.00 92 MET A C 1
ATOM 769 O O . MET A 1 92 ? -1.401 -5.363 4.601 1.00 96.00 92 MET A O 1
ATOM 773 N N . LEU A 1 93 ? 0.644 -6.273 4.376 1.00 96.94 93 LEU A N 1
ATOM 774 C CA . LEU A 1 93 ? 0.347 -7.468 5.169 1.00 96.94 93 LEU A CA 1
ATOM 775 C C . LEU A 1 93 ? 0.135 -7.124 6.647 1.00 96.94 93 LEU A C 1
ATOM 777 O O . LEU A 1 93 ? -0.799 -7.642 7.265 1.00 96.94 93 LEU A O 1
ATOM 781 N N . ASN A 1 94 ? 0.939 -6.212 7.195 1.00 96.31 94 ASN A N 1
ATOM 782 C CA . ASN A 1 94 ? 0.749 -5.718 8.558 1.00 96.31 94 ASN A CA 1
ATOM 783 C C . ASN A 1 94 ? -0.609 -5.021 8.706 1.00 96.31 94 ASN A C 1
ATOM 785 O O . ASN A 1 94 ? -1.385 -5.390 9.582 1.00 96.31 94 ASN A O 1
ATOM 789 N N . LEU A 1 95 ? -0.963 -4.113 7.787 1.00 96.00 95 LEU A N 1
ATOM 790 C CA . LEU A 1 95 ? -2.277 -3.455 7.796 1.00 96.00 95 LEU A CA 1
ATOM 791 C C . LEU A 1 95 ? -3.436 -4.453 7.705 1.00 96.00 95 LEU A C 1
ATOM 793 O O . LEU A 1 95 ? -4.460 -4.271 8.362 1.00 96.00 95 LEU A O 1
ATOM 797 N N . SER A 1 96 ? -3.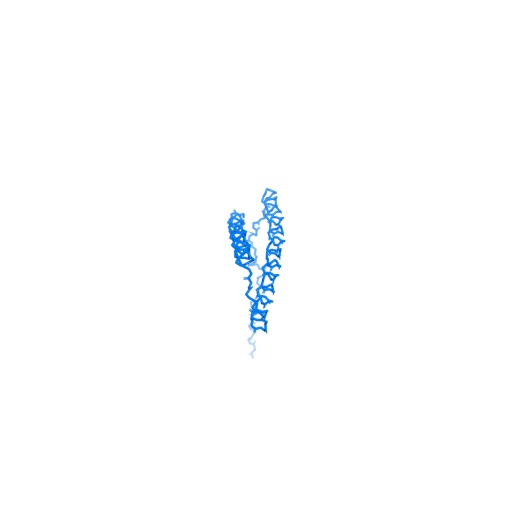292 -5.500 6.890 1.00 94.88 96 SER A N 1
ATOM 798 C CA . SER A 1 96 ? -4.303 -6.555 6.777 1.00 94.88 96 SER A CA 1
ATOM 799 C C . SER A 1 96 ? -4.449 -7.353 8.071 1.00 94.88 96 SER A C 1
ATOM 801 O O . SER A 1 96 ? -5.556 -7.779 8.400 1.00 94.88 96 SER A O 1
ATOM 803 N N . THR A 1 97 ? -3.348 -7.573 8.787 1.00 96.25 97 THR A N 1
ATOM 804 C CA . THR A 1 97 ? -3.347 -8.276 10.073 1.00 96.25 97 THR A CA 1
ATOM 805 C C . THR A 1 97 ? -4.026 -7.423 11.142 1.00 96.25 97 THR A C 1
ATOM 807 O O . THR A 1 97 ? -4.926 -7.909 11.822 1.00 96.25 97 THR A O 1
ATOM 810 N N . ASP A 1 98 ? -3.689 -6.134 11.214 1.00 94.25 98 ASP A N 1
ATOM 811 C CA . ASP A 1 98 ? -4.331 -5.182 12.125 1.00 94.25 98 ASP A CA 1
ATOM 812 C C . ASP A 1 98 ? -5.840 -5.070 11.868 1.00 94.25 98 ASP A C 1
ATOM 814 O O . ASP A 1 98 ? -6.635 -5.008 12.801 1.00 94.25 98 ASP A O 1
ATOM 818 N N . GLU A 1 99 ? -6.260 -5.070 10.600 1.00 94.50 99 GLU A N 1
ATOM 819 C CA . GLU A 1 99 ? -7.680 -5.060 10.243 1.00 94.50 99 GLU A CA 1
ATOM 820 C C . GLU A 1 99 ? -8.396 -6.352 10.655 1.00 94.50 99 GLU A C 1
ATOM 822 O O . GLU A 1 99 ? -9.554 -6.303 11.064 1.00 94.50 99 GLU A O 1
ATOM 827 N N . ALA A 1 100 ? -7.736 -7.507 10.547 1.00 94.62 100 ALA A N 1
ATOM 828 C CA . ALA A 1 100 ? -8.308 -8.772 10.999 1.00 94.62 100 ALA A CA 1
ATOM 829 C C . ALA A 1 100 ? -8.502 -8.795 12.522 1.00 94.62 100 ALA A C 1
ATOM 831 O O . ALA A 1 100 ? -9.554 -9.227 12.984 1.00 94.62 100 ALA A O 1
ATOM 832 N N . ILE A 1 101 ? -7.528 -8.281 13.279 1.00 93.81 101 ILE A N 1
ATOM 833 C CA . ILE A 1 101 ? -7.622 -8.151 14.739 1.00 93.81 101 ILE A CA 1
ATOM 834 C C . ILE A 1 101 ? -8.785 -7.230 15.114 1.00 93.81 101 ILE A C 1
ATOM 836 O O . ILE A 1 101 ? -9.623 -7.597 15.932 1.00 93.81 101 ILE A O 1
ATOM 840 N N . ASP A 1 102 ? -8.873 -6.062 14.480 1.00 93.25 102 ASP A N 1
ATOM 841 C CA . ASP A 1 102 ? -9.914 -5.083 14.792 1.00 93.25 102 ASP A CA 1
ATOM 842 C C . ASP A 1 102 ? -11.315 -5.584 14.446 1.00 93.25 102 ASP A C 1
ATOM 844 O O . ASP A 1 102 ? -12.241 -5.345 15.211 1.00 93.25 102 ASP A O 1
ATOM 848 N N . ARG A 1 103 ? -11.475 -6.322 13.341 1.00 90.94 103 ARG A N 1
ATOM 849 C CA . ARG A 1 103 ? -12.753 -6.974 13.021 1.00 90.94 103 ARG A CA 1
ATOM 850 C C . ARG A 1 103 ? -13.143 -8.025 14.054 1.00 90.94 103 ARG A C 1
ATOM 852 O O . ARG A 1 103 ? -14.309 -8.087 14.410 1.00 90.94 103 ARG A O 1
ATOM 859 N N . GLY A 1 104 ? -12.180 -8.800 14.556 1.00 91.81 104 GLY A N 1
ATOM 860 C CA . GLY A 1 104 ? -12.435 -9.739 15.650 1.00 91.81 104 GLY A CA 1
ATOM 861 C C . GLY A 1 104 ? -12.957 -9.031 16.902 1.00 91.81 104 GLY A C 1
ATOM 862 O O . GLY A 1 104 ? -13.926 -9.481 17.495 1.00 91.81 104 GLY A O 1
ATOM 863 N N . LEU A 1 105 ? -12.381 -7.874 17.246 1.00 89.88 105 LEU A N 1
ATOM 864 C CA . LEU A 1 105 ? -12.865 -7.056 18.363 1.00 89.88 105 LEU A CA 1
ATOM 865 C C . LEU A 1 105 ? -14.260 -6.470 18.103 1.00 89.88 105 LEU A C 1
ATOM 867 O O . LEU A 1 105 ? -15.071 -6.430 19.018 1.00 89.88 105 LEU A O 1
ATOM 871 N N . GLU A 1 106 ? -14.558 -6.023 16.878 1.00 87.88 106 GLU A N 1
ATOM 872 C CA . GLU A 1 106 ? -15.899 -5.537 16.507 1.00 87.88 106 GLU A CA 1
ATOM 873 C C . GLU A 1 106 ? -16.969 -6.637 16.613 1.00 87.88 106 GLU A C 1
ATOM 875 O O . GLU A 1 106 ? -18.107 -6.335 16.954 1.00 87.88 106 GLU A O 1
ATOM 880 N N . GLU A 1 107 ? -16.621 -7.897 16.335 1.00 88.69 107 GLU A N 1
ATOM 881 C CA . GLU A 1 107 ? -17.529 -9.050 16.448 1.00 88.69 107 GLU A CA 1
ATOM 882 C C . GLU A 1 107 ? -17.803 -9.472 17.905 1.00 88.69 107 GLU A C 1
ATOM 884 O O . GLU A 1 107 ? -18.797 -10.154 18.166 1.00 88.69 107 GLU A O 1
ATOM 889 N N . GLU A 1 108 ? -16.941 -9.081 18.848 1.00 86.06 108 GLU A N 1
ATOM 890 C CA . GLU A 1 108 ? -17.079 -9.366 20.285 1.00 86.06 108 GLU A CA 1
ATOM 891 C C . GLU A 1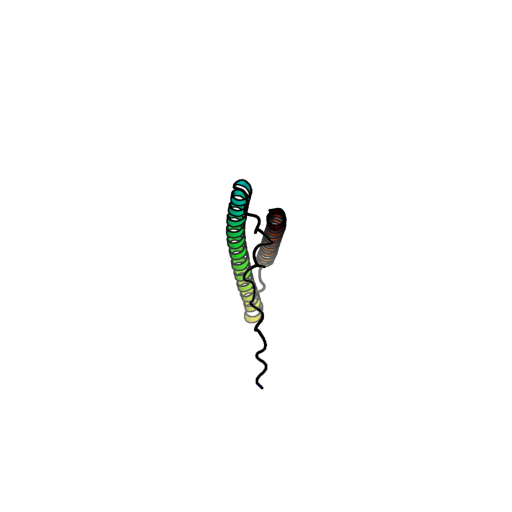 108 ? -17.938 -8.329 21.045 1.00 86.06 108 GLU A C 1
ATOM 893 O O . GLU A 1 108 ? -18.307 -8.585 22.195 1.00 86.06 108 GLU A O 1
ATOM 898 N N . ILE A 1 109 ? -18.253 -7.179 20.427 1.00 82.00 109 ILE A N 1
ATOM 899 C CA . ILE A 1 109 ? -19.065 -6.078 20.996 1.00 82.00 109 ILE A CA 1
ATOM 900 C C . ILE A 1 109 ? -20.558 -6.287 20.725 1.00 82.00 109 ILE A C 1
ATOM 902 O O . ILE A 1 109 ? -21.339 -6.140 21.697 1.00 82.00 109 ILE A O 1
#

Organism: NCBI:txid1303715

Radius of gyration: 28.72 Å; chains: 1; bounding box: 99×19×55 Å

pLDDT: mean 84.91, std 16.62, range [41.0, 97.56]